Protein AF-A0AAE3VNY2-F1 (afdb_monomer)

Structure (mmCIF, N/CA/C/O backbone):
data_AF-A0AAE3VNY2-F1
#
_entry.id   AF-A0AAE3VNY2-F1
#
loop_
_atom_site.group_PDB
_atom_site.id
_atom_site.type_symbol
_atom_site.label_atom_id
_atom_site.label_alt_id
_atom_site.label_comp_id
_atom_site.label_asym_id
_atom_site.label_entity_id
_atom_site.label_seq_id
_atom_site.pdbx_PDB_ins_code
_atom_site.Cartn_x
_atom_site.Cartn_y
_atom_site.Cartn_z
_atom_site.occupancy
_atom_site.B_iso_or_equiv
_atom_site.auth_seq_id
_atom_site.auth_comp_id
_atom_site.auth_asym_id
_atom_site.auth_atom_id
_atom_site.pdbx_PDB_model_num
ATOM 1 N N . MET A 1 1 ? -17.365 11.221 8.705 1.00 50.25 1 MET A N 1
ATOM 2 C CA . MET A 1 1 ? -16.649 9.958 9.011 1.00 50.25 1 MET A CA 1
ATOM 3 C C . MET A 1 1 ? -16.484 9.054 7.783 1.00 50.25 1 MET A C 1
ATOM 5 O O . MET A 1 1 ? -15.429 8.460 7.645 1.00 50.25 1 MET A O 1
ATOM 9 N N . ILE A 1 2 ? -17.444 9.011 6.847 1.00 55.44 2 ILE A N 1
ATOM 10 C CA . ILE A 1 2 ? -17.341 8.222 5.596 1.00 55.44 2 ILE A CA 1
ATOM 11 C C . ILE A 1 2 ? -16.287 8.754 4.600 1.00 55.44 2 ILE A C 1
ATOM 13 O O . ILE A 1 2 ? -15.610 7.961 3.957 1.00 55.44 2 ILE A O 1
ATOM 17 N N . ALA A 1 3 ? -16.074 10.073 4.521 1.00 52.47 3 ALA A N 1
ATOM 18 C CA . ALA A 1 3 ? -15.121 10.673 3.574 1.00 52.47 3 ALA A CA 1
ATOM 19 C C . ALA A 1 3 ? -13.641 10.308 3.831 1.00 52.47 3 ALA A C 1
ATOM 21 O O . ALA A 1 3 ? -12.840 10.287 2.907 1.00 52.47 3 ALA A O 1
ATOM 22 N N . ILE A 1 4 ? -13.260 9.985 5.072 1.00 63.94 4 ILE A N 1
ATOM 23 C CA . ILE A 1 4 ? -11.882 9.556 5.377 1.00 63.94 4 ILE A CA 1
ATOM 24 C C . ILE A 1 4 ? -11.656 8.111 4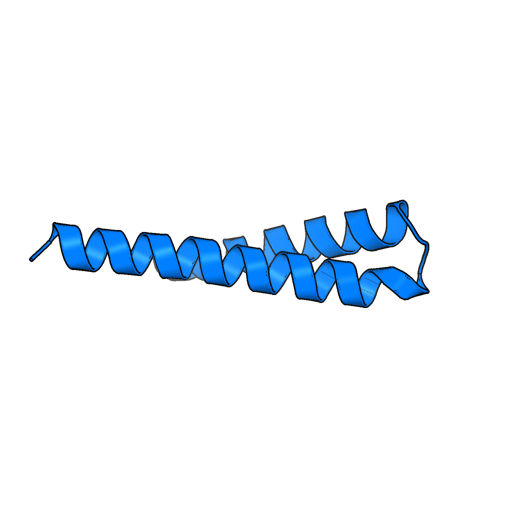.904 1.00 63.94 4 ILE A C 1
ATOM 26 O O . ILE A 1 4 ? -10.576 7.772 4.427 1.00 63.94 4 ILE A O 1
ATOM 30 N N . GLY A 1 5 ? -12.696 7.274 4.959 1.00 62.69 5 GLY A N 1
ATOM 31 C CA . GLY A 1 5 ? -12.631 5.883 4.513 1.00 62.69 5 GLY A CA 1
ATOM 32 C C . GLY A 1 5 ? -12.447 5.726 3.002 1.00 62.69 5 GLY A C 1
ATOM 33 O O . GLY A 1 5 ? -11.836 4.752 2.584 1.00 62.69 5 GLY A O 1
ATOM 34 N N . CYS A 1 6 ? -12.907 6.677 2.178 1.00 72.81 6 CYS A N 1
AT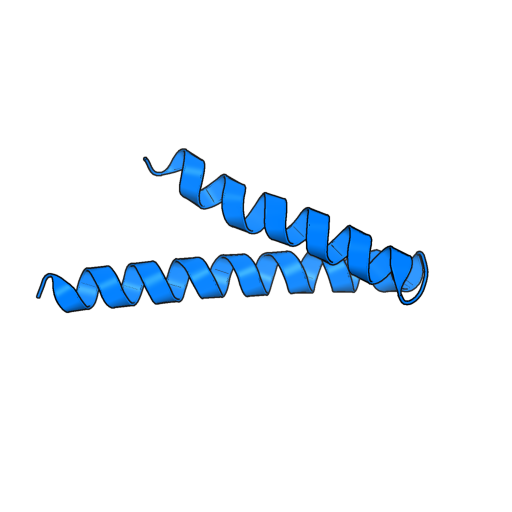OM 35 C CA . CYS A 1 6 ? -12.671 6.640 0.727 1.00 72.81 6 CYS A CA 1
ATOM 36 C C . CYS A 1 6 ? -11.312 7.227 0.310 1.00 72.81 6 CYS A C 1
ATOM 38 O O . CYS A 1 6 ? -10.798 6.872 -0.749 1.00 72.81 6 CYS A O 1
ATOM 40 N N . LEU A 1 7 ? -10.694 8.066 1.151 1.00 73.75 7 LEU A N 1
ATOM 41 C CA . LEU A 1 7 ? -9.345 8.590 0.915 1.00 73.75 7 LEU A CA 1
ATOM 42 C C . LEU A 1 7 ? -8.265 7.524 1.124 1.00 73.75 7 LEU A C 1
ATOM 44 O O . LEU A 1 7 ? -7.285 7.492 0.389 1.00 73.75 7 LEU A O 1
ATOM 48 N N . ALA A 1 8 ? -8.450 6.624 2.087 1.00 77.81 8 ALA A N 1
ATOM 49 C CA . ALA A 1 8 ? -7.486 5.574 2.402 1.00 77.81 8 ALA A CA 1
ATOM 50 C C . ALA A 1 8 ? -7.160 4.603 1.236 1.00 77.81 8 ALA A C 1
ATOM 52 O O . ALA A 1 8 ? -5.972 4.404 0.974 1.00 77.81 8 ALA A O 1
ATOM 53 N N . PRO A 1 9 ? -8.125 4.040 0.476 1.00 77.94 9 PRO A N 1
ATOM 54 C CA . PRO A 1 9 ? -7.810 3.227 -0.699 1.00 77.94 9 PRO A CA 1
ATOM 55 C C . PRO A 1 9 ? -7.221 4.068 -1.836 1.00 77.94 9 PRO A C 1
ATOM 57 O O . PRO A 1 9 ? -6.400 3.562 -2.594 1.00 77.94 9 PRO A O 1
ATOM 60 N N . LEU A 1 10 ? -7.568 5.358 -1.928 1.00 80.56 10 LEU A N 1
ATOM 61 C CA . LEU A 1 10 ? -6.958 6.281 -2.888 1.00 80.56 10 LEU A CA 1
ATOM 62 C C . LEU A 1 10 ? -5.464 6.480 -2.595 1.00 80.56 10 LEU A C 1
ATOM 64 O O . LEU A 1 10 ? -4.637 6.359 -3.493 1.00 80.56 10 LEU A O 1
ATOM 68 N N . ILE A 1 11 ? -5.114 6.735 -1.333 1.00 83.25 11 ILE A N 1
ATOM 69 C CA . ILE A 1 11 ? -3.728 6.916 -0.885 1.00 83.25 11 ILE A CA 1
ATOM 70 C C . ILE A 1 11 ? -2.932 5.624 -1.094 1.00 83.25 11 ILE A C 1
ATOM 72 O O . ILE A 1 11 ? -1.832 5.665 -1.641 1.00 83.25 11 ILE A O 1
ATOM 76 N N . LEU A 1 12 ? -3.499 4.471 -0.728 1.00 81.38 12 LEU A N 1
ATOM 77 C CA . LEU A 1 12 ? -2.863 3.170 -0.953 1.00 81.38 12 LEU A CA 1
ATOM 78 C C . LEU A 1 12 ? -2.723 2.837 -2.443 1.00 81.38 12 LEU A C 1
ATOM 80 O O . LEU A 1 12 ? -1.710 2.265 -2.837 1.00 81.38 12 LEU A O 1
ATOM 84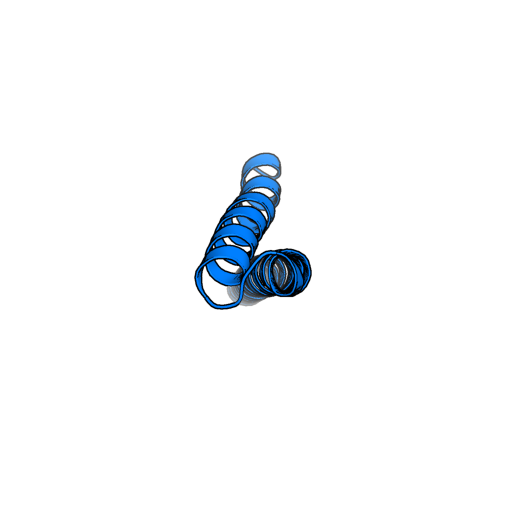 N N . GLY A 1 13 ? -3.674 3.252 -3.280 1.00 80.25 13 GLY A N 1
ATOM 85 C CA . GLY A 1 13 ? -3.571 3.173 -4.736 1.00 80.25 13 GLY A CA 1
ATOM 86 C C . GLY A 1 13 ? -2.423 4.018 -5.285 1.00 80.25 13 GLY A C 1
ATOM 87 O O . GLY A 1 13 ? -1.624 3.516 -6.068 1.00 80.25 13 GLY A O 1
ATOM 88 N N . VAL A 1 14 ? -2.281 5.269 -4.836 1.00 83.62 14 VAL A N 1
ATOM 89 C CA . VAL A 1 14 ? -1.177 6.153 -5.256 1.00 83.62 14 VAL A CA 1
ATOM 90 C C . VAL A 1 14 ? 0.180 5.609 -4.813 1.00 83.62 14 VAL A C 1
ATOM 92 O O . VAL A 1 14 ? 1.111 5.568 -5.615 1.00 83.62 14 VAL A O 1
ATOM 95 N N . ILE A 1 15 ? 0.289 5.136 -3.571 1.00 85.06 15 ILE A N 1
ATOM 96 C CA . ILE A 1 15 ? 1.522 4.530 -3.050 1.00 85.06 15 ILE A CA 1
ATOM 97 C C . ILE A 1 15 ? 1.852 3.238 -3.808 1.00 85.06 15 ILE A C 1
ATOM 99 O O . ILE A 1 15 ? 3.001 3.033 -4.193 1.00 85.06 15 ILE A O 1
ATOM 103 N N . GLY A 1 16 ? 0.855 2.390 -4.071 1.00 80.38 16 GLY A N 1
ATOM 104 C CA . GLY A 1 16 ? 1.022 1.164 -4.849 1.00 80.38 16 GLY A CA 1
ATOM 105 C C . GLY A 1 16 ? 1.466 1.440 -6.284 1.00 80.38 16 GLY A C 1
ATOM 106 O O . GLY A 1 16 ? 2.375 0.779 -6.779 1.00 80.38 16 GLY A O 1
ATOM 107 N N . GLY A 1 17 ? 0.888 2.451 -6.936 1.00 79.25 17 GLY A N 1
ATOM 108 C CA . GLY A 1 17 ? 1.283 2.894 -8.274 1.00 79.25 17 GLY A CA 1
ATOM 109 C C . GLY A 1 17 ? 2.708 3.428 -8.326 1.00 79.25 17 GLY A C 1
ATOM 110 O O . GLY A 1 17 ? 3.465 3.080 -9.232 1.00 79.25 17 GLY A O 1
ATOM 111 N N . LEU A 1 18 ? 3.100 4.208 -7.316 1.00 83.19 18 LEU A N 1
ATOM 112 C CA . LEU A 1 18 ? 4.457 4.732 -7.185 1.00 83.19 18 LEU A CA 1
ATOM 113 C C . LEU A 1 18 ? 5.481 3.611 -6.943 1.00 83.19 18 LEU A C 1
ATOM 115 O O . LEU A 1 18 ? 6.549 3.616 -7.551 1.00 83.19 18 LEU A O 1
ATOM 119 N N . LEU A 1 19 ? 5.139 2.618 -6.115 1.00 80.81 19 LEU A N 1
ATOM 120 C CA . LEU A 1 19 ? 5.954 1.418 -5.902 1.00 80.81 19 LEU A CA 1
ATOM 121 C C . LEU A 1 19 ? 6.056 0.559 -7.169 1.00 80.81 19 LEU A C 1
ATOM 123 O O . LEU A 1 19 ? 7.151 0.125 -7.516 1.00 80.81 19 LEU A O 1
ATOM 127 N N . GLY A 1 20 ? 4.953 0.357 -7.894 1.00 75.12 20 GLY A N 1
ATOM 128 C CA . GLY A 1 20 ? 4.942 -0.382 -9.161 1.00 75.12 20 GLY A CA 1
ATOM 129 C C . GLY A 1 20 ? 5.793 0.292 -10.239 1.00 75.12 20 GLY A C 1
ATOM 130 O O . GLY A 1 20 ? 6.570 -0.376 -10.921 1.00 75.12 20 GLY A O 1
ATOM 131 N N . TYR A 1 21 ? 5.716 1.624 -10.324 1.00 76.44 21 TYR A N 1
ATOM 132 C CA . TYR A 1 21 ? 6.572 2.431 -11.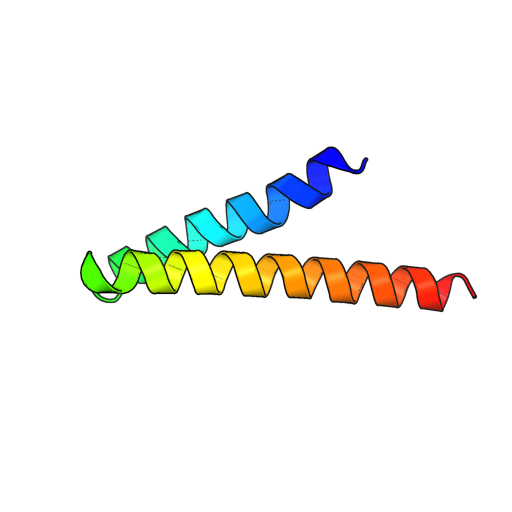191 1.00 76.44 21 TYR A CA 1
ATOM 133 C C . TYR A 1 21 ? 8.054 2.301 -10.816 1.00 76.44 21 TYR A C 1
ATOM 135 O O . TYR A 1 21 ? 8.907 2.149 -11.690 1.00 76.44 21 TYR A O 1
ATOM 143 N N . TRP A 1 22 ? 8.368 2.335 -9.517 1.00 79.94 22 TRP A N 1
ATOM 144 C CA . TRP A 1 22 ? 9.746 2.264 -9.033 1.00 79.94 22 TRP A CA 1
ATOM 145 C C . TRP A 1 22 ? 10.376 0.877 -9.214 1.00 79.94 22 TRP A C 1
ATOM 147 O O . TRP A 1 22 ? 11.558 0.784 -9.534 1.00 79.94 22 TRP A O 1
ATOM 157 N N . MET A 1 23 ? 9.601 -0.198 -9.046 1.00 76.31 23 MET A N 1
ATOM 158 C CA . MET A 1 23 ? 10.120 -1.568 -9.121 1.00 76.31 23 MET A CA 1
ATOM 159 C C . MET A 1 23 ? 10.301 -2.081 -10.550 1.00 76.31 23 MET A C 1
ATOM 161 O O . MET A 1 23 ? 11.209 -2.876 -10.787 1.00 76.31 23 MET A O 1
ATOM 165 N N . ALA A 1 24 ? 9.447 -1.681 -11.494 1.00 76.62 24 ALA A N 1
ATOM 166 C CA . ALA A 1 24 ? 9.456 -2.290 -12.823 1.00 76.62 24 ALA A CA 1
ATOM 167 C C . ALA A 1 24 ? 9.088 -1.321 -13.962 1.00 76.62 24 ALA A C 1
ATOM 169 O O . ALA A 1 24 ? 8.680 -1.752 -15.041 1.00 76.62 24 ALA A O 1
ATOM 170 N N . GLY A 1 25 ? 9.259 -0.015 -13.736 1.00 72.75 25 GLY A N 1
ATOM 171 C CA . GLY A 1 25 ? 9.081 1.026 -14.746 1.00 72.75 25 GLY A CA 1
ATOM 172 C C . GLY A 1 25 ? 7.621 1.374 -15.047 1.00 72.75 25 GLY A C 1
ATOM 173 O O . GLY A 1 25 ? 6.684 0.905 -14.396 1.00 72.75 25 GLY A O 1
ATOM 174 N N . ALA A 1 26 ? 7.427 2.225 -16.059 1.00 71.69 26 ALA A N 1
ATOM 175 C CA . ALA A 1 26 ? 6.124 2.784 -16.432 1.00 71.69 26 ALA A CA 1
ATOM 176 C C . ALA A 1 26 ? 5.060 1.720 -16.745 1.00 71.69 26 ALA A C 1
ATOM 17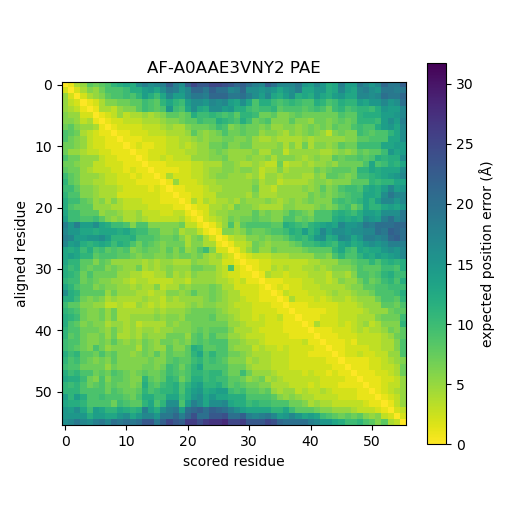8 O O . ALA A 1 26 ? 3.892 1.913 -16.409 1.00 71.69 26 ALA A O 1
ATOM 179 N N . ASP A 1 27 ? 5.468 0.579 -17.303 1.00 77.38 27 ASP A N 1
ATOM 180 C CA . ASP A 1 27 ? 4.563 -0.503 -17.706 1.00 77.38 27 ASP A CA 1
ATOM 181 C C . ASP A 1 27 ? 3.874 -1.189 -16.515 1.00 77.38 27 ASP A C 1
ATOM 183 O O . ASP A 1 27 ? 2.776 -1.731 -16.647 1.00 77.38 27 ASP A O 1
ATOM 187 N N . ASN A 1 28 ? 4.483 -1.128 -15.326 1.00 73.00 28 ASN A N 1
ATOM 188 C CA . ASN A 1 28 ? 3.970 -1.770 -14.113 1.00 73.00 28 ASN A CA 1
ATOM 189 C C . ASN A 1 28 ? 3.293 -0.797 -13.144 1.00 73.00 28 ASN A C 1
ATOM 191 O O . ASN A 1 28 ? 2.662 -1.227 -12.174 1.00 73.00 28 ASN A O 1
ATOM 195 N N . ALA A 1 29 ? 3.340 0.506 -13.428 1.00 71.38 29 ALA A N 1
ATOM 196 C CA . ALA A 1 29 ? 2.595 1.501 -12.669 1.00 71.38 29 ALA A CA 1
ATOM 197 C C . ALA A 1 29 ? 1.082 1.188 -12.599 1.00 71.38 29 ALA A C 1
ATOM 199 O O . ALA A 1 29 ? 0.548 1.215 -11.489 1.00 71.38 29 ALA A O 1
ATOM 200 N N . PRO A 1 30 ? 0.379 0.803 -13.693 1.00 80.38 30 PRO A N 1
ATOM 201 C CA . PRO A 1 30 ? -1.056 0.495 -13.643 1.00 80.38 30 PRO A CA 1
ATOM 202 C C . PRO A 1 30 ? -1.379 -0.680 -12.714 1.00 80.38 30 PRO A C 1
ATOM 204 O O . PRO A 1 30 ? -2.368 -0.640 -11.983 1.00 80.38 30 PRO A O 1
ATOM 207 N N . TRP A 1 31 ? -0.518 -1.701 -12.699 1.00 81.19 31 TRP A N 1
ATOM 208 C CA . TRP A 1 31 ? 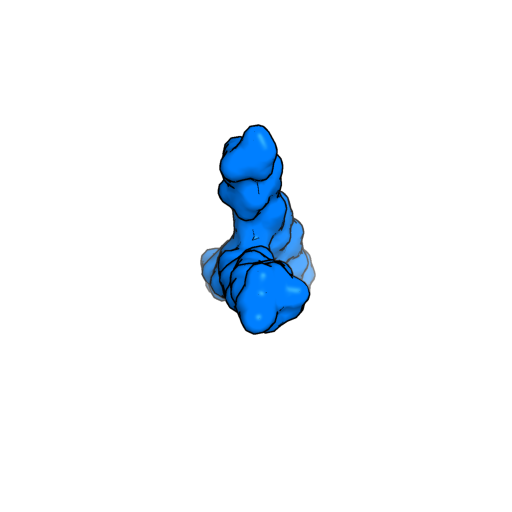-0.644 -2.858 -11.812 1.00 81.19 31 TRP A CA 1
ATOM 209 C C . TRP A 1 31 ? -0.372 -2.495 -10.353 1.00 81.19 31 TRP A C 1
ATOM 211 O O . TRP A 1 31 ? -1.078 -2.972 -9.466 1.00 81.19 31 TRP A O 1
ATOM 221 N N . GLY A 1 32 ? 0.579 -1.595 -10.104 1.00 80.88 32 GLY A N 1
ATOM 222 C CA . GLY A 1 32 ? 0.803 -1.008 -8.787 1.00 80.88 32 GLY A CA 1
ATOM 223 C C . GLY A 1 32 ? -0.409 -0.219 -8.279 1.00 80.88 32 GLY A C 1
ATOM 224 O O . GLY A 1 32 ? -0.828 -0.405 -7.135 1.00 80.88 32 GLY A O 1
ATOM 225 N N . PHE A 1 33 ? -1.018 0.616 -9.130 1.00 79.19 33 PHE A N 1
ATOM 226 C CA . PHE A 1 33 ? -2.221 1.384 -8.788 1.00 79.19 33 PHE A CA 1
ATOM 227 C C . PHE A 1 33 ? -3.408 0.463 -8.494 1.00 79.19 33 PHE A C 1
ATOM 229 O O . PHE A 1 33 ? -4.073 0.617 -7.467 1.00 79.19 33 PHE A O 1
ATOM 236 N N . ALA A 1 34 ? -3.652 -0.517 -9.368 1.00 82.31 34 ALA A N 1
ATOM 237 C CA . ALA A 1 34 ? -4.725 -1.490 -9.200 1.00 82.31 34 ALA A CA 1
ATOM 238 C C . ALA A 1 34 ? -4.525 -2.334 -7.933 1.00 82.31 34 ALA A C 1
ATOM 240 O O . ALA A 1 34 ? -5.447 -2.468 -7.130 1.00 82.31 34 ALA A O 1
ATOM 241 N N . GLY A 1 35 ? -3.311 -2.842 -7.706 1.00 82.50 35 GLY A N 1
ATOM 242 C CA . GLY A 1 35 ? -2.969 -3.617 -6.515 1.00 82.50 35 GLY A CA 1
ATOM 243 C C . GLY A 1 35 ? -3.138 -2.810 -5.229 1.00 82.50 35 GLY A C 1
ATOM 244 O O . GLY A 1 35 ? -3.823 -3.256 -4.310 1.00 82.50 35 GLY A O 1
ATOM 245 N N . GLY A 1 36 ? -2.592 -1.592 -5.179 1.00 82.56 36 GLY A N 1
ATOM 246 C CA . GLY A 1 36 ? -2.707 -0.708 -4.017 1.00 82.56 36 GLY A CA 1
ATOM 247 C C . GLY A 1 36 ? -4.155 -0.342 -3.681 1.00 82.56 36 GLY A C 1
ATOM 248 O O . GLY A 1 36 ? -4.548 -0.366 -2.512 1.00 82.56 36 GLY A O 1
ATOM 249 N N . PHE A 1 37 ? -4.977 -0.077 -4.699 1.00 82.19 37 PHE A N 1
ATOM 250 C CA . PHE A 1 37 ? -6.386 0.264 -4.506 1.00 82.19 37 PHE A CA 1
ATOM 251 C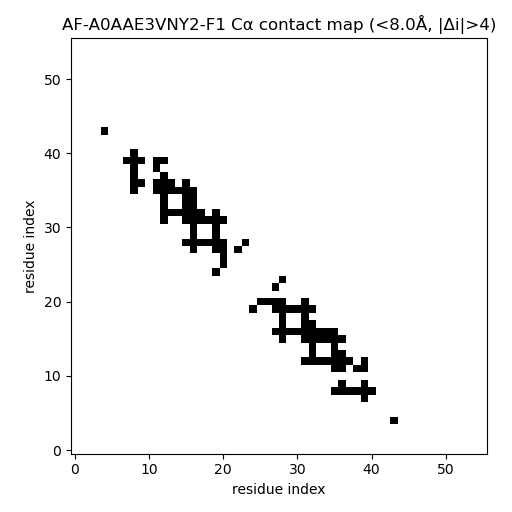 C . PHE A 1 37 ? -7.216 -0.940 -4.039 1.00 82.19 37 PHE A C 1
ATOM 253 O O . PHE A 1 37 ? -8.008 -0.820 -3.103 1.00 82.19 37 PHE A O 1
ATOM 260 N N . VAL A 1 38 ? -7.007 -2.116 -4.643 1.00 85.19 38 VAL A N 1
ATOM 261 C CA . VAL A 1 38 ? -7.703 -3.359 -4.272 1.00 85.19 38 VAL A CA 1
ATOM 262 C C . VAL A 1 38 ? -7.338 -3.790 -2.853 1.00 85.19 38 VAL A C 1
ATOM 264 O O . VAL A 1 38 ? -8.229 -4.106 -2.064 1.00 85.19 38 VAL A O 1
ATOM 267 N N . ILE A 1 39 ? -6.052 -3.750 -2.494 1.00 82.94 39 ILE A N 1
ATOM 268 C CA . ILE A 1 39 ? -5.587 -4.085 -1.142 1.00 82.94 39 ILE A CA 1
ATOM 269 C C . ILE A 1 39 ? -6.170 -3.101 -0.122 1.00 82.94 39 ILE A C 1
ATOM 271 O O . ILE A 1 39 ? -6.696 -3.529 0.905 1.00 82.94 39 ILE A O 1
ATOM 275 N N . GLY A 1 40 ? -6.151 -1.796 -0.414 1.00 81.38 40 GLY A N 1
ATOM 276 C CA . GLY A 1 40 ? -6.737 -0.784 0.466 1.00 81.38 40 GLY A CA 1
ATOM 277 C C . GLY A 1 40 ? -8.245 -0.951 0.663 1.00 81.38 40 GLY A C 1
ATOM 278 O O . GLY A 1 40 ? -8.733 -0.873 1.793 1.00 81.38 40 GLY A O 1
ATOM 279 N N . ALA A 1 41 ? -8.983 -1.245 -0.409 1.00 81.69 41 ALA A N 1
ATOM 280 C CA . ALA A 1 41 ? -10.421 -1.493 -0.347 1.00 81.69 41 ALA A CA 1
ATOM 281 C C . ALA A 1 41 ? -10.756 -2.777 0.432 1.00 81.69 41 ALA A C 1
ATOM 283 O O . ALA A 1 41 ? -11.671 -2.773 1.257 1.00 81.69 41 ALA A O 1
ATOM 284 N N . LEU A 1 42 ? -9.992 -3.855 0.233 1.00 84.38 42 LEU A N 1
ATOM 285 C CA . LEU A 1 42 ? -10.147 -5.106 0.982 1.00 84.38 42 LEU A CA 1
ATOM 286 C C . LEU A 1 42 ? -9.824 -4.932 2.468 1.00 84.38 42 LEU A C 1
ATOM 288 O O . LEU A 1 42 ? -10.534 -5.472 3.316 1.00 84.38 42 LEU A O 1
ATOM 292 N N . PHE A 1 43 ? -8.795 -4.159 2.807 1.00 83.69 43 PHE A N 1
ATOM 293 C CA . PHE A 1 43 ? -8.415 -3.913 4.197 1.00 83.69 43 PHE A CA 1
ATOM 294 C C . PHE A 1 43 ? -9.505 -3.139 4.953 1.00 83.69 43 PHE A C 1
ATOM 296 O O . PHE A 1 43 ? -9.924 -3.529 6.040 1.00 83.69 43 PHE A O 1
ATOM 303 N N . LEU A 1 44 ? -10.057 -2.088 4.344 1.00 81.75 44 LEU A N 1
ATOM 304 C CA . LEU A 1 44 ? -11.188 -1.360 4.927 1.00 81.75 44 LEU A CA 1
ATOM 305 C C . LEU A 1 44 ? -12.474 -2.183 4.947 1.00 81.75 44 LEU A C 1
ATOM 307 O O . LEU A 1 44 ? -13.207 -2.125 5.932 1.00 81.75 44 LEU A O 1
ATOM 311 N N . GLY A 1 45 ? -12.733 -2.972 3.904 1.00 83.38 45 GLY A N 1
ATOM 312 C CA . GLY A 1 45 ? -13.881 -3.874 3.843 1.00 83.38 45 GLY A CA 1
ATOM 313 C C . GLY A 1 45 ? -13.846 -4.938 4.941 1.00 83.38 45 GLY A C 1
ATOM 314 O O . GLY A 1 45 ? -14.850 -5.160 5.616 1.00 83.38 45 GLY A O 1
ATOM 315 N N . THR A 1 46 ? -12.683 -5.548 5.178 1.00 83.88 46 THR A N 1
ATOM 316 C CA . THR A 1 46 ? -12.493 -6.553 6.239 1.00 83.88 46 THR A CA 1
ATOM 317 C C . THR A 1 46 ? -12.596 -5.939 7.632 1.00 83.88 46 THR A C 1
ATOM 319 O O . THR A 1 46 ? -13.283 -6.499 8.485 1.00 83.88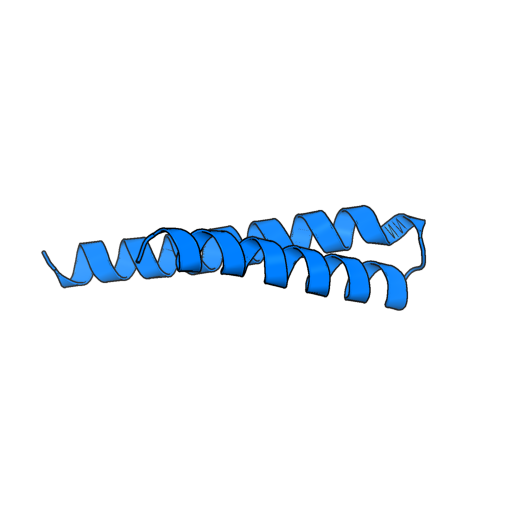 46 THR A O 1
ATOM 322 N N . ILE A 1 47 ? -12.013 -4.760 7.863 1.00 82.88 47 ILE A N 1
ATOM 323 C CA . ILE A 1 47 ? -12.156 -4.032 9.132 1.00 82.88 47 ILE A CA 1
ATOM 324 C C . ILE A 1 47 ? -13.614 -3.621 9.382 1.00 82.88 47 ILE A C 1
ATOM 326 O O . ILE A 1 47 ? -14.122 -3.804 10.489 1.00 82.88 47 ILE A O 1
ATOM 330 N N . ALA A 1 48 ? -14.310 -3.098 8.370 1.00 83.12 48 ALA A N 1
ATOM 331 C CA . ALA A 1 48 ? -15.719 -2.728 8.483 1.00 83.12 48 ALA A CA 1
ATOM 332 C C . ALA A 1 48 ? -16.599 -3.948 8.790 1.00 83.12 48 ALA A C 1
ATOM 334 O O . ALA A 1 48 ? -17.488 -3.873 9.638 1.00 83.12 48 ALA A O 1
ATOM 335 N N . TRP A 1 49 ? -16.319 -5.085 8.153 1.00 83.56 49 TRP A N 1
ATOM 336 C CA . TRP A 1 49 ? -17.021 -6.340 8.400 1.00 83.56 49 TRP A CA 1
ATOM 337 C C . TRP A 1 49 ? -16.758 -6.894 9.807 1.00 83.56 49 TRP A C 1
ATOM 339 O O . TRP A 1 49 ? -17.698 -7.299 10.489 1.00 83.56 49 TRP A O 1
ATOM 349 N N . LEU A 1 50 ? -15.511 -6.847 10.286 1.00 83.56 50 LEU A N 1
ATOM 350 C CA . LEU A 1 50 ? -15.159 -7.235 11.657 1.00 83.56 50 LEU A CA 1
ATOM 351 C C . LEU A 1 50 ? -15.831 -6.331 12.694 1.00 83.56 50 LEU A C 1
ATOM 353 O O . LEU A 1 50 ? -16.387 -6.835 13.666 1.00 83.56 50 LEU A O 1
ATOM 357 N N . MET A 1 51 ? -15.846 -5.013 12.476 1.00 80.25 51 MET A N 1
ATOM 358 C CA . MET A 1 51 ? -16.552 -4.075 13.354 1.00 80.25 51 MET A CA 1
ATOM 359 C C . MET A 1 51 ? -18.069 -4.291 13.345 1.00 80.25 51 MET A C 1
ATOM 361 O O . MET A 1 51 ? -18.699 -4.188 14.395 1.00 80.25 51 MET A O 1
ATOM 365 N N . ALA A 1 52 ? -18.661 -4.618 12.193 1.00 78.06 52 ALA A N 1
ATOM 366 C CA . ALA A 1 52 ? -20.078 -4.972 12.112 1.00 78.06 52 ALA A CA 1
ATOM 367 C C . ALA A 1 52 ? -20.385 -6.255 12.898 1.00 78.06 52 ALA A C 1
ATOM 369 O O . ALA A 1 52 ? -21.418 -6.343 13.557 1.00 78.06 52 ALA A O 1
ATOM 370 N N . ARG A 1 53 ? -19.466 -7.225 12.871 1.00 79.12 53 ARG A N 1
ATOM 371 C CA . ARG A 1 53 ? -19.603 -8.506 13.568 1.00 79.12 53 ARG A CA 1
ATOM 372 C C . ARG A 1 53 ? -19.348 -8.404 15.074 1.00 79.12 53 ARG A C 1
ATOM 374 O O . ARG A 1 53 ? -19.996 -9.111 15.826 1.00 79.12 53 ARG A O 1
ATOM 381 N N . ALA A 1 54 ? -18.462 -7.510 15.513 1.00 73.25 54 ALA A N 1
ATOM 382 C CA . ALA A 1 54 ? -18.191 -7.239 16.930 1.00 73.25 54 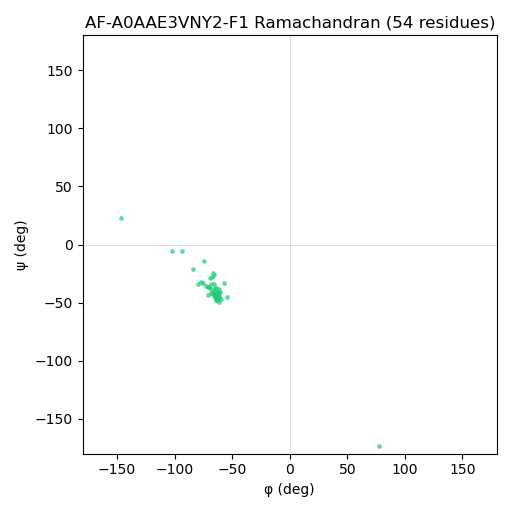ALA A CA 1
ATOM 383 C C . ALA A 1 54 ? -19.305 -6.436 17.626 1.00 73.25 54 ALA A C 1
ATOM 385 O O . ALA A 1 54 ? -19.321 -6.330 18.850 1.00 73.25 54 ALA A O 1
ATOM 386 N N . LYS A 1 55 ? -20.207 -5.830 16.846 1.00 59.84 55 LYS A N 1
ATOM 387 C CA . LYS A 1 55 ? -21.361 -5.077 17.351 1.00 59.84 55 LYS A CA 1
ATOM 388 C C . LYS A 1 55 ? -22.637 -5.925 17.450 1.00 59.84 55 LYS A C 1
ATOM 390 O O . LYS A 1 55 ? -23.650 -5.407 17.914 1.00 59.84 55 LYS A O 1
ATOM 395 N N . SER A 1 56 ? -22.587 -7.174 16.981 1.00 47.81 56 SER A N 1
ATOM 396 C CA . SER A 1 56 ? -23.665 -8.162 17.071 1.00 47.81 56 SER A CA 1
ATOM 397 C C . SER A 1 56 ? -23.391 -9.163 18.182 1.00 47.81 56 SER A C 1
ATOM 399 O O . SER A 1 56 ? -24.398 -9.751 18.629 1.00 47.81 56 SER A O 1
#

Foldseek 3Di:
DVVVLVVQLVVQLQVQLVVLCVPPHPVRSVVRNVVSNVVSVVVSVVVVVVVVVVVD

Secondary structure (DSSP, 8-state):
-HHHHHHHHHHHHHHHHHHHHHHH-GGGHHHHHHHHHHHHHHHHHHHHHHHHHHT-

pLDDT: mean 76.9, std 8.87, range [47.81, 85.19]

Organism: NCBI:txid649198

Radius of gyration: 13.59 Å; Cα contacts (8 Å, |Δi|>4): 62; chains: 1; bounding box: 34×19×35 Å

Solvent-accessible surface area (backbone atoms only — not comparable to full-atom values): 2830 Å² total; per-residue (Å²): 120,69,72,61,64,61,45,49,20,51,52,33,12,53,52,24,18,52,49,21,28,71,74,62,36,78,86,29,19,63,57,14,26,51,49,19,27,51,52,31,47,49,53,52,50,49,51,52,50,50,54,57,58,75,74,106

Sequence (56 aa):
MIAIGCLAPLILGVIGGLLGYWMAGADNAPWGFAGGFVIGALFLGTIAWLMARAKS

Mean predicted aligned error: 7.29 Å